Protein AF-Q5FWF6-3-F1 (afdb_monomer_lite)

Foldseek 3Di:
DDPPDDPDDDDDVVNVDDDDDPVRVVPDDPVRVVVNVVVVVVVVVVVVVVVVVVVVVVDPPD

pLDDT: mean 82.81, std 14.58, range [53.28, 98.0]

Sequence (62 aa):
MFPPARGKELLSFEDVAMYFTREEWGHLNWGQKDLYRDVMLENYRNMVLLVYFQFDAAIPLC

Structure (mmCIF, N/CA/C/O backbone):
data_AF-Q5FWF6-3-F1
#
_entry.id   AF-Q5FWF6-3-F1
#
loop_
_atom_site.group_PDB
_atom_site.id
_atom_site.type_symbol
_atom_site.label_atom_id
_atom_site.label_alt_id
_atom_site.label_comp_id
_atom_site.label_asym_id
_atom_site.label_entity_id
_atom_site.label_seq_id
_atom_site.pdbx_PDB_ins_code
_atom_site.Cartn_x
_atom_site.Cartn_y
_atom_site.Cartn_z
_atom_site.occupancy
_atom_site.B_iso_or_equiv
_atom_site.auth_seq_id
_atom_site.auth_comp_id
_atom_site.auth_asym_id
_atom_site.auth_atom_id
_atom_site.pdbx_PDB_model_num
ATOM 1 N N . MET A 1 1 ? 2.861 -23.407 -35.308 1.00 56.66 1 MET A N 1
ATOM 2 C CA . MET A 1 1 ? 3.228 -21.978 -35.378 1.00 56.66 1 MET A CA 1
ATOM 3 C C . MET A 1 1 ? 3.212 -21.457 -33.951 1.00 56.66 1 MET A C 1
ATOM 5 O O . MET A 1 1 ? 2.144 -21.437 -33.357 1.00 56.66 1 MET A O 1
ATOM 9 N N . PHE A 1 2 ? 4.373 -21.185 -33.353 1.00 56.56 2 PHE A N 1
ATOM 10 C CA . PHE A 1 2 ? 4.417 -20.568 -32.023 1.00 56.56 2 PHE A CA 1
ATOM 11 C C . PHE A 1 2 ? 3.989 -19.102 -32.156 1.00 56.56 2 PHE A C 1
ATOM 13 O O . PHE A 1 2 ? 4.395 -18.464 -33.133 1.00 56.56 2 PHE A O 1
ATOM 20 N N . PRO A 1 3 ? 3.148 -18.570 -31.253 1.00 62.78 3 PRO A N 1
ATOM 21 C CA . PRO A 1 3 ? 2.768 -17.168 -31.320 1.00 62.78 3 PRO A CA 1
ATOM 22 C C . PRO A 1 3 ? 4.024 -16.294 -31.169 1.00 62.78 3 PRO A C 1
ATOM 24 O O . PRO A 1 3 ? 4.933 -16.668 -30.421 1.00 62.78 3 PRO A O 1
ATOM 27 N N . PRO A 1 4 ? 4.112 -15.162 -31.891 1.00 64.19 4 PRO A N 1
ATOM 28 C CA . PRO A 1 4 ? 5.260 -14.273 -31.792 1.00 6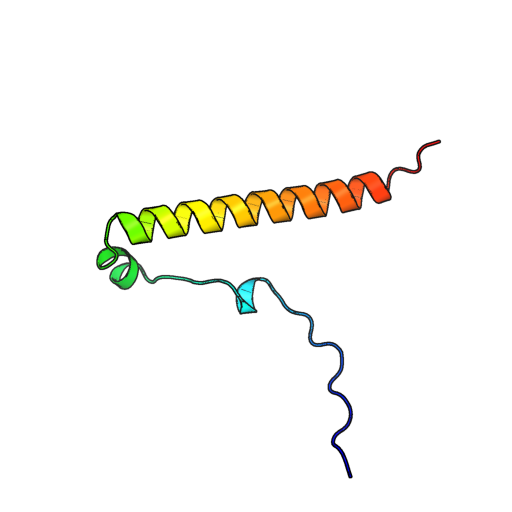4.19 4 PRO A CA 1
ATOM 29 C C . PRO A 1 4 ? 5.433 -13.834 -30.339 1.00 64.19 4 PRO A C 1
ATOM 31 O O . PRO A 1 4 ? 4.444 -13.547 -29.661 1.00 64.19 4 PRO A O 1
ATOM 34 N N . ALA A 1 5 ? 6.685 -13.818 -29.872 1.00 69.12 5 ALA A N 1
ATOM 35 C CA . ALA A 1 5 ? 7.042 -13.340 -28.544 1.00 69.12 5 ALA A CA 1
ATOM 36 C C . ALA A 1 5 ? 6.433 -11.947 -28.372 1.00 69.12 5 ALA A C 1
ATOM 38 O O . ALA A 1 5 ? 6.854 -11.003 -29.045 1.00 69.12 5 ALA A O 1
ATOM 39 N N . ARG A 1 6 ? 5.381 -11.845 -27.548 1.00 67.94 6 ARG A N 1
ATOM 40 C CA . ARG A 1 6 ? 4.769 -10.558 -27.225 1.00 67.94 6 ARG A CA 1
ATOM 41 C C . ARG A 1 6 ? 5.902 -9.661 -26.745 1.00 67.94 6 ARG A C 1
ATOM 43 O O . ARG A 1 6 ? 6.751 -10.107 -25.971 1.00 67.94 6 ARG A O 1
ATOM 50 N N . GLY A 1 7 ? 5.985 -8.465 -27.333 1.00 71.00 7 GLY A N 1
ATOM 51 C CA . GLY A 1 7 ? 7.040 -7.501 -27.036 1.00 71.00 7 GLY A CA 1
ATOM 52 C C . GLY A 1 7 ? 7.176 -7.327 -25.529 1.00 71.00 7 GLY A C 1
ATOM 53 O O . GLY A 1 7 ? 6.225 -7.600 -24.809 1.00 71.00 7 GLY A O 1
ATOM 54 N N . LYS A 1 8 ? 8.363 -6.925 -25.060 1.00 74.56 8 LYS A N 1
ATOM 55 C CA . LYS A 1 8 ? 8.622 -6.685 -23.635 1.00 74.56 8 LYS A CA 1
ATOM 56 C C . LYS A 1 8 ? 7.495 -5.809 -23.073 1.00 74.56 8 LYS A C 1
ATOM 58 O O . LYS A 1 8 ? 7.481 -4.610 -23.338 1.00 74.56 8 LYS A O 1
ATOM 63 N N . GLU A 1 9 ? 6.529 -6.419 -22.391 1.00 80.81 9 GLU A N 1
ATOM 64 C CA . GLU A 1 9 ? 5.440 -5.694 -21.751 1.00 80.81 9 GLU A CA 1
ATOM 65 C C . GLU A 1 9 ? 6.097 -4.900 -20.626 1.00 80.81 9 GLU A C 1
ATOM 67 O O . GLU A 1 9 ? 6.797 -5.460 -19.778 1.00 80.81 9 GLU A O 1
ATOM 72 N N . LEU A 1 10 ? 6.000 -3.574 -20.709 1.00 83.75 10 LEU A N 1
ATOM 73 C CA . LEU A 1 10 ? 6.533 -2.707 -19.672 1.00 83.75 10 LEU A CA 1
ATOM 74 C C . LEU A 1 10 ? 5.675 -2.915 -18.434 1.00 83.75 10 LEU A C 1
ATOM 76 O O . LEU A 1 10 ? 4.480 -2.641 -18.465 1.00 83.75 10 LEU A O 1
ATOM 80 N N . LEU A 1 11 ? 6.302 -3.405 -17.370 1.00 83.81 11 LEU A N 1
ATOM 81 C CA . LEU A 1 11 ? 5.667 -3.513 -16.071 1.00 83.81 11 LEU A CA 1
ATOM 82 C C . LEU A 1 11 ? 5.648 -2.125 -15.429 1.00 83.81 11 LEU A C 1
ATOM 84 O O . LEU A 1 11 ? 6.688 -1.476 -15.285 1.00 83.81 11 LEU A O 1
ATOM 88 N N . SER A 1 12 ? 4.461 -1.677 -15.061 1.00 84.69 12 SER A N 1
ATOM 89 C CA . SER A 1 12 ? 4.220 -0.456 -14.309 1.00 84.69 12 SER A CA 1
ATOM 90 C C . SER A 1 12 ? 4.063 -0.764 -12.819 1.00 84.69 12 SER A C 1
ATOM 92 O O . SER A 1 12 ? 3.881 -1.910 -12.409 1.00 84.69 12 SER A O 1
ATOM 94 N N . PHE A 1 13 ? 4.113 0.272 -11.981 1.00 82.62 13 PHE A N 1
ATOM 95 C CA . PHE A 1 13 ? 3.828 0.100 -10.556 1.00 82.62 13 PHE A CA 1
ATOM 96 C C . PHE A 1 13 ? 2.372 -0.320 -10.315 1.00 82.62 13 PHE A C 1
ATOM 98 O O . PHE A 1 13 ? 2.107 -1.067 -9.381 1.00 82.62 13 PHE A O 1
ATOM 105 N N . GLU A 1 14 ? 1.441 0.105 -11.175 1.00 86.94 14 GLU A N 1
ATOM 106 C CA . GLU A 1 14 ? 0.021 -0.257 -11.079 1.00 86.94 14 GLU A CA 1
ATOM 107 C C . GLU A 1 14 ? -0.200 -1.768 -11.220 1.00 86.94 14 GLU A C 1
ATOM 109 O O . GLU A 1 14 ? -1.109 -2.307 -10.595 1.00 86.94 14 GLU A O 1
ATOM 114 N N . ASP A 1 15 ? 0.675 -2.467 -11.951 1.00 87.38 15 ASP A N 1
ATOM 115 C CA . ASP A 1 15 ? 0.591 -3.920 -12.137 1.00 87.38 15 ASP A CA 1
ATOM 116 C C . ASP A 1 15 ? 0.924 -4.714 -10.863 1.00 87.38 15 ASP A C 1
ATOM 118 O O . ASP A 1 15 ? 0.570 -5.888 -10.747 1.00 87.38 15 ASP A O 1
ATOM 122 N N . VAL A 1 16 ? 1.622 -4.094 -9.905 1.00 86.69 16 VAL A N 1
ATOM 123 C CA . VAL A 1 16 ? 2.073 -4.738 -8.657 1.00 86.69 16 VAL A CA 1
ATOM 124 C C . VAL A 1 16 ? 1.567 -4.040 -7.393 1.00 86.69 16 VAL A C 1
ATOM 126 O O . VAL A 1 16 ? 1.772 -4.541 -6.285 1.00 86.69 16 VAL A O 1
ATOM 129 N N . ALA A 1 17 ? 0.917 -2.887 -7.530 1.00 87.81 17 ALA A N 1
ATOM 130 C CA . ALA A 1 17 ? 0.415 -2.113 -6.410 1.00 87.81 17 ALA A CA 1
ATOM 131 C C . ALA A 1 17 ? -0.862 -2.729 -5.830 1.00 87.81 17 ALA A C 1
ATOM 133 O O . ALA A 1 17 ? -1.780 -3.131 -6.541 1.00 87.81 17 ALA A O 1
ATOM 134 N N . MET A 1 18 ? -0.935 -2.756 -4.501 1.00 89.38 18 MET A N 1
ATOM 135 C CA . MET A 1 18 ? -2.138 -3.145 -3.778 1.00 89.38 18 MET A CA 1
ATOM 136 C C . MET A 1 18 ? -2.853 -1.892 -3.288 1.00 89.38 18 MET A C 1
ATOM 138 O O . MET A 1 18 ? -2.265 -1.082 -2.573 1.00 89.38 18 MET A O 1
ATOM 142 N N . TYR A 1 19 ? -4.125 -1.755 -3.645 1.00 91.38 19 TYR A N 1
ATOM 143 C CA . TYR A 1 19 ? -4.977 -0.653 -3.216 1.00 91.38 19 TYR A CA 1
ATOM 144 C C . TYR A 1 19 ? -6.124 -1.189 -2.370 1.00 91.38 19 TYR A C 1
ATOM 146 O O . TYR A 1 19 ? -6.637 -2.273 -2.632 1.00 91.38 19 TYR A O 1
ATOM 154 N N . PHE A 1 20 ? -6.530 -0.404 -1.376 1.00 94.94 20 PHE A N 1
ATOM 155 C CA . PHE A 1 20 ? -7.684 -0.700 -0.538 1.00 94.94 20 PHE A CA 1
ATOM 156 C C . PHE A 1 20 ? -8.723 0.403 -0.694 1.00 94.94 20 PHE A C 1
ATOM 158 O O . PHE A 1 20 ? -8.383 1.592 -0.648 1.00 94.94 20 PHE A O 1
ATOM 165 N N . THR A 1 21 ? -9.994 0.028 -0.809 1.00 96.75 21 THR A N 1
ATOM 166 C CA . THR A 1 21 ? -11.092 0.976 -0.597 1.00 96.75 21 THR A CA 1
ATOM 167 C C . THR A 1 21 ? -11.141 1.416 0.868 1.00 96.75 21 THR A C 1
ATOM 169 O O . THR A 1 21 ? -10.507 0.829 1.753 1.00 96.75 21 THR A O 1
ATOM 172 N N . ARG A 1 22 ? -11.909 2.470 1.164 1.00 97.25 22 ARG A N 1
ATOM 173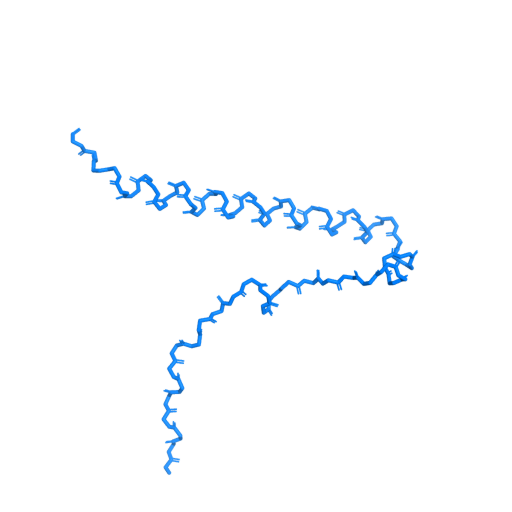 C CA . ARG A 1 22 ? -12.052 2.968 2.540 1.00 97.25 22 ARG A CA 1
ATOM 174 C C . ARG A 1 22 ? -12.685 1.916 3.450 1.00 97.25 22 ARG A C 1
ATOM 176 O O . ARG A 1 22 ? -12.312 1.802 4.619 1.00 97.25 22 ARG A O 1
ATOM 183 N N . GLU A 1 23 ? -13.623 1.156 2.901 1.00 98.00 23 GLU A N 1
ATOM 184 C CA . GLU A 1 23 ? -14.306 0.054 3.558 1.00 98.00 23 GLU A CA 1
ATOM 185 C C . GLU A 1 23 ? -13.329 -1.094 3.822 1.00 98.00 23 GLU A C 1
ATOM 187 O O . GLU A 1 23 ? -13.212 -1.532 4.965 1.00 98.00 23 GLU A O 1
ATOM 192 N N . GLU A 1 24 ? -12.572 -1.540 2.817 1.00 98.00 24 GLU A N 1
ATOM 193 C CA . GLU A 1 24 ? -11.571 -2.608 2.964 1.00 98.00 24 GLU A CA 1
ATOM 194 C C . GLU A 1 24 ? -10.501 -2.232 3.989 1.00 98.00 24 GLU A C 1
ATOM 196 O O . GLU A 1 24 ? -10.217 -3.003 4.907 1.00 98.00 24 GLU A O 1
ATOM 201 N N . TRP A 1 25 ? -9.988 -1.001 3.913 1.00 97.31 25 TRP A N 1
ATOM 202 C CA . TRP A 1 25 ? -9.043 -0.464 4.890 1.00 97.31 25 TRP A CA 1
ATOM 203 C C . TRP A 1 25 ? -9.610 -0.473 6.317 1.00 97.31 25 TRP A C 1
ATOM 205 O O . TRP A 1 25 ? -8.884 -0.700 7.289 1.00 97.31 25 TRP A O 1
ATOM 215 N N . GLY A 1 26 ? -10.917 -0.242 6.467 1.00 97.56 26 GLY A N 1
ATOM 216 C CA . GLY A 1 26 ? -11.624 -0.333 7.743 1.00 97.56 26 GLY A CA 1
ATOM 217 C C . GLY A 1 26 ? -11.565 -1.729 8.371 1.00 97.56 26 GLY A C 1
ATOM 218 O O . GLY A 1 26 ? -11.419 -1.827 9.588 1.00 97.56 26 GLY A O 1
ATOM 219 N N . HIS A 1 27 ? -11.602 -2.782 7.551 1.00 97.94 27 HIS A N 1
ATOM 220 C CA . HIS A 1 27 ? -11.580 -4.180 7.993 1.00 97.94 27 HIS A CA 1
ATOM 221 C C . HIS A 1 27 ? -10.173 -4.712 8.294 1.00 97.94 27 HIS A C 1
ATOM 223 O O . HIS A 1 27 ? -10.043 -5.755 8.937 1.00 97.94 27 HIS A O 1
ATOM 229 N N . LEU A 1 28 ? -9.118 -4.015 7.860 1.00 97.44 28 LEU A N 1
ATOM 230 C CA . LEU A 1 28 ? -7.748 -4.429 8.142 1.00 97.44 28 LEU A CA 1
ATOM 231 C C . LEU A 1 28 ? -7.437 -4.334 9.637 1.00 97.44 28 LEU A C 1
ATOM 233 O O . LEU A 1 28 ? -7.695 -3.314 10.294 1.00 97.44 28 LEU A O 1
ATOM 237 N N . ASN A 1 29 ? -6.797 -5.379 10.156 1.00 98.00 29 ASN A N 1
ATOM 238 C CA . ASN A 1 29 ? -6.247 -5.349 11.504 1.00 98.00 29 ASN A CA 1
ATOM 239 C C . ASN A 1 29 ? -5.002 -4.443 11.573 1.00 98.00 29 ASN A C 1
ATOM 241 O O . ASN A 1 29 ? -4.447 -4.020 10.556 1.00 98.00 29 ASN A O 1
ATOM 245 N N . TRP A 1 30 ? -4.556 -4.132 12.791 1.00 97.75 30 TRP A N 1
ATOM 246 C CA . TRP A 1 30 ? -3.407 -3.248 13.003 1.00 97.75 30 TRP A CA 1
ATOM 247 C C . TRP A 1 30 ? -2.130 -3.741 12.320 1.00 97.75 30 TRP A C 1
ATOM 249 O O . TRP A 1 30 ? -1.462 -2.936 11.681 1.00 97.75 30 TRP A O 1
ATOM 259 N N . GLY A 1 31 ? -1.837 -5.044 12.377 1.00 97.94 31 GLY A N 1
ATOM 260 C CA . GLY A 1 31 ? -0.653 -5.619 11.732 1.00 97.94 31 GLY A CA 1
ATOM 2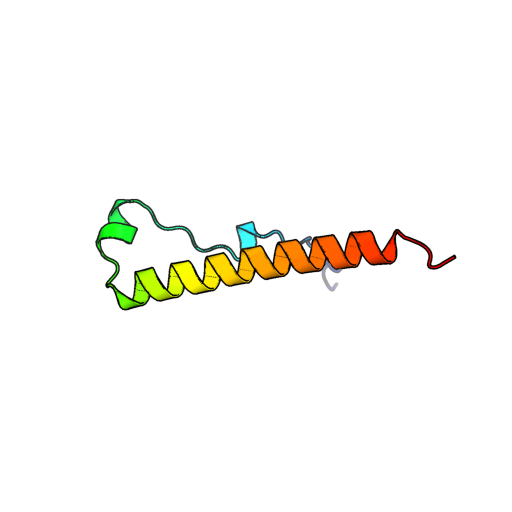61 C C . GLY A 1 31 ? -0.685 -5.503 10.207 1.00 97.94 31 GLY A C 1
ATOM 262 O O . GLY A 1 31 ? 0.336 -5.234 9.589 1.00 97.94 31 GLY A O 1
ATOM 263 N N . GLN A 1 32 ? -1.861 -5.623 9.586 1.00 97.56 32 GLN A N 1
ATOM 264 C CA . GLN A 1 32 ? -2.016 -5.427 8.141 1.00 97.56 32 GLN A CA 1
ATOM 265 C C . GLN A 1 32 ? -1.803 -3.966 7.726 1.00 97.56 32 GLN A C 1
ATOM 267 O O . GLN A 1 32 ? -1.162 -3.701 6.712 1.00 97.56 32 GLN A O 1
ATOM 272 N N . LYS A 1 33 ? -2.322 -3.012 8.510 1.00 97.62 33 LYS A N 1
ATOM 273 C CA . LYS A 1 33 ? -2.120 -1.575 8.253 1.00 97.62 33 LYS A CA 1
ATOM 274 C C . LYS A 1 33 ? -0.662 -1.167 8.423 1.00 97.62 33 LYS A C 1
ATOM 276 O O . LYS A 1 33 ? -0.189 -0.314 7.676 1.00 97.62 33 LYS A O 1
ATOM 281 N N . ASP A 1 34 ? 0.011 -1.752 9.407 1.00 98.00 34 ASP A N 1
ATOM 282 C CA . ASP A 1 34 ? 1.433 -1.543 9.666 1.00 98.00 34 ASP A CA 1
ATOM 283 C C . ASP A 1 34 ? 2.278 -2.080 8.507 1.00 98.00 34 ASP A C 1
ATOM 285 O O . ASP A 1 34 ? 2.988 -1.316 7.859 1.00 98.00 34 ASP A O 1
ATOM 289 N N . LEU A 1 35 ? 2.047 -3.337 8.115 1.00 96.69 35 LEU A N 1
ATOM 290 C CA . LEU A 1 35 ? 2.719 -3.953 6.972 1.00 96.69 35 LEU A CA 1
ATOM 291 C C . LEU A 1 35 ? 2.514 -3.162 5.672 1.00 96.69 35 LEU A C 1
ATOM 293 O O . LEU A 1 35 ? 3.460 -2.964 4.916 1.00 96.69 35 LEU A O 1
ATOM 297 N N . TYR A 1 36 ? 1.298 -2.675 5.406 1.00 95.31 36 TYR A N 1
ATOM 298 C CA . TYR A 1 36 ? 1.050 -1.832 4.234 1.00 95.31 36 TYR A CA 1
ATOM 299 C C . TYR A 1 36 ? 1.912 -0.562 4.246 1.00 95.31 36 TYR A C 1
ATOM 301 O O . TYR A 1 36 ? 2.471 -0.187 3.217 1.00 95.31 36 TYR A O 1
ATOM 309 N N . ARG A 1 37 ? 2.036 0.105 5.400 1.00 95.56 37 ARG A N 1
ATOM 310 C CA . ARG A 1 37 ? 2.864 1.314 5.532 1.00 95.56 37 ARG A CA 1
ATOM 311 C C . ARG A 1 37 ? 4.336 1.008 5.301 1.00 95.56 37 ARG A C 1
ATOM 313 O O . ARG A 1 37 ? 4.980 1.771 4.585 1.00 95.56 37 ARG A O 1
ATOM 320 N N . ASP A 1 38 ? 4.830 -0.096 5.849 1.00 96.31 38 ASP A N 1
ATOM 321 C CA . ASP A 1 38 ? 6.218 -0.525 5.674 1.00 96.31 38 ASP A CA 1
ATOM 322 C C . ASP A 1 38 ? 6.532 -0.801 4.203 1.00 96.31 38 ASP A C 1
ATOM 324 O O . ASP A 1 38 ? 7.485 -0.240 3.659 1.00 96.31 38 ASP A O 1
ATOM 328 N N . VAL A 1 39 ? 5.673 -1.569 3.526 1.00 94.00 39 VAL A N 1
ATOM 329 C CA . VAL A 1 39 ? 5.833 -1.882 2.098 1.00 94.00 39 VAL A CA 1
ATOM 330 C C . VAL A 1 39 ? 5.773 -0.612 1.245 1.00 94.00 39 VAL A C 1
ATOM 332 O O . VAL A 1 39 ? 6.599 -0.426 0.351 1.00 94.00 39 VAL A O 1
ATOM 335 N N . MET A 1 40 ? 4.836 0.304 1.516 1.00 92.38 40 MET A N 1
ATOM 336 C CA . MET A 1 40 ? 4.749 1.568 0.772 1.00 92.38 40 MET A CA 1
ATOM 337 C C . MET A 1 40 ? 5.964 2.475 1.009 1.00 92.38 40 MET A C 1
ATOM 339 O O . MET A 1 40 ? 6.440 3.123 0.074 1.00 92.38 40 MET A O 1
ATOM 343 N N . LEU A 1 41 ? 6.492 2.514 2.234 1.00 93.75 41 LEU A N 1
ATOM 344 C CA . LEU A 1 41 ? 7.686 3.290 2.568 1.00 93.75 41 LEU A CA 1
ATOM 345 C C . LEU A 1 41 ? 8.939 2.718 1.896 1.00 93.75 41 LEU A C 1
ATOM 347 O O . LEU A 1 41 ? 9.760 3.480 1.379 1.00 93.75 41 LEU A O 1
ATOM 351 N N . GLU A 1 42 ? 9.087 1.394 1.887 1.00 93.12 42 GLU A N 1
ATOM 352 C CA . GLU A 1 42 ? 10.184 0.718 1.197 1.00 93.12 42 GLU A CA 1
ATOM 353 C C . GLU A 1 42 ? 10.116 0.958 -0.313 1.00 93.12 42 GLU A C 1
ATOM 355 O O . GLU A 1 42 ? 11.113 1.356 -0.913 1.00 93.12 42 GLU A O 1
ATOM 360 N N . ASN A 1 43 ? 8.930 0.848 -0.915 1.00 89.38 43 ASN A N 1
ATOM 361 C CA . ASN A 1 43 ? 8.733 1.151 -2.332 1.00 89.38 43 ASN A CA 1
ATOM 362 C C . ASN A 1 43 ? 9.115 2.596 -2.675 1.00 89.38 43 ASN A C 1
ATOM 364 O O . ASN A 1 43 ? 9.801 2.831 -3.671 1.00 89.38 43 ASN A O 1
ATOM 368 N N . TYR A 1 44 ? 8.736 3.565 -1.838 1.00 87.06 44 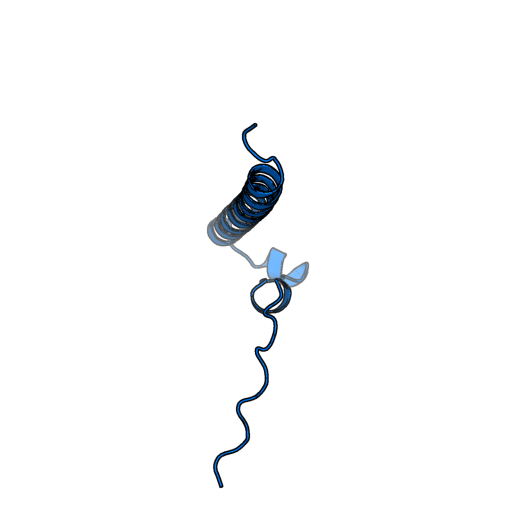TYR A N 1
ATOM 369 C CA . TYR A 1 44 ? 9.143 4.957 -2.030 1.00 87.06 44 TYR A CA 1
ATOM 370 C C . TYR A 1 44 ? 10.668 5.123 -1.956 1.00 87.06 44 TYR A C 1
ATOM 372 O O . TYR A 1 44 ? 11.260 5.783 -2.810 1.00 87.06 44 TYR A O 1
ATOM 380 N N . ARG A 1 45 ? 11.327 4.488 -0.978 1.00 90.94 45 ARG A N 1
ATOM 381 C CA . ARG A 1 45 ? 12.796 4.505 -0.862 1.00 90.94 45 ARG A CA 1
ATOM 382 C C . ARG A 1 45 ? 13.467 3.867 -2.076 1.00 90.94 45 ARG A C 1
ATOM 384 O O . ARG A 1 45 ? 14.421 4.438 -2.591 1.00 90.94 45 ARG A O 1
ATOM 391 N N . ASN A 1 46 ? 12.951 2.741 -2.558 1.00 87.88 46 ASN A N 1
ATOM 392 C CA . ASN A 1 46 ? 13.466 2.050 -3.739 1.00 87.88 46 ASN A CA 1
ATOM 393 C C . ASN A 1 46 ? 13.334 2.915 -4.998 1.00 87.88 46 ASN A C 1
ATOM 395 O O . ASN A 1 46 ? 14.281 3.004 -5.775 1.00 87.88 46 ASN A O 1
ATOM 399 N N . MET A 1 47 ? 12.204 3.607 -5.166 1.00 86.06 47 MET A N 1
ATOM 400 C CA . MET A 1 47 ? 12.012 4.574 -6.252 1.00 86.06 47 MET A CA 1
ATOM 401 C C . MET A 1 47 ? 13.015 5.722 -6.167 1.00 86.06 47 MET A C 1
ATOM 403 O O . MET A 1 47 ? 13.667 6.049 -7.154 1.00 86.06 47 MET A O 1
ATOM 407 N N . VAL A 1 48 ? 13.176 6.306 -4.980 1.00 86.31 48 VAL A N 1
ATOM 408 C CA . VAL A 1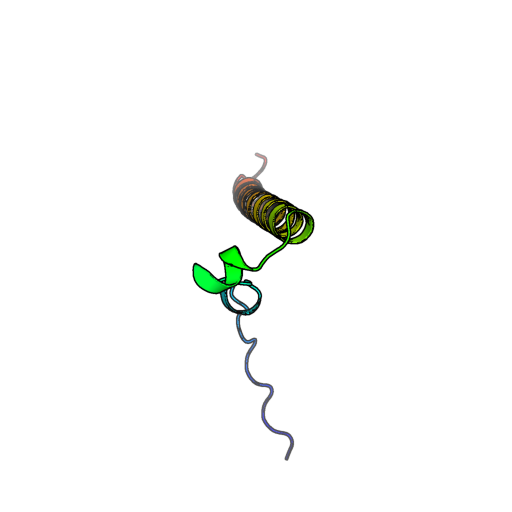 48 ? 14.143 7.379 -4.741 1.00 86.31 48 VAL A CA 1
ATOM 409 C C . VAL A 1 48 ? 15.570 6.910 -5.042 1.00 86.31 48 VAL A C 1
ATOM 411 O O . VAL A 1 48 ? 16.300 7.620 -5.725 1.00 86.31 48 VAL A O 1
ATOM 414 N N . LEU A 1 49 ? 15.956 5.705 -4.613 1.00 84.56 49 LEU A N 1
ATOM 415 C CA . LEU A 1 49 ? 17.260 5.116 -4.925 1.00 84.56 49 LEU A CA 1
ATOM 416 C C . LEU A 1 49 ? 17.441 4.876 -6.422 1.00 84.56 49 LEU A C 1
ATOM 418 O O . LEU A 1 49 ? 18.477 5.252 -6.955 1.00 84.56 49 LEU A O 1
ATOM 422 N N . LEU A 1 50 ? 16.458 4.295 -7.114 1.00 82.69 50 LEU A N 1
ATOM 423 C CA . LEU A 1 50 ? 16.529 4.089 -8.562 1.00 82.69 50 LEU A CA 1
ATOM 424 C C . LEU A 1 50 ? 16.756 5.417 -9.291 1.00 82.69 50 LEU A C 1
ATOM 426 O O . LEU A 1 50 ? 17.604 5.496 -10.175 1.00 82.69 50 LEU A O 1
ATOM 430 N N . VAL A 1 51 ? 16.043 6.461 -8.873 1.00 77.50 51 VAL A N 1
ATOM 431 C CA . VAL A 1 51 ? 16.175 7.810 -9.419 1.00 77.50 51 VAL A CA 1
ATOM 432 C C . VAL A 1 51 ? 17.550 8.405 -9.102 1.00 77.50 51 VAL A C 1
ATOM 434 O O . VAL A 1 51 ? 18.1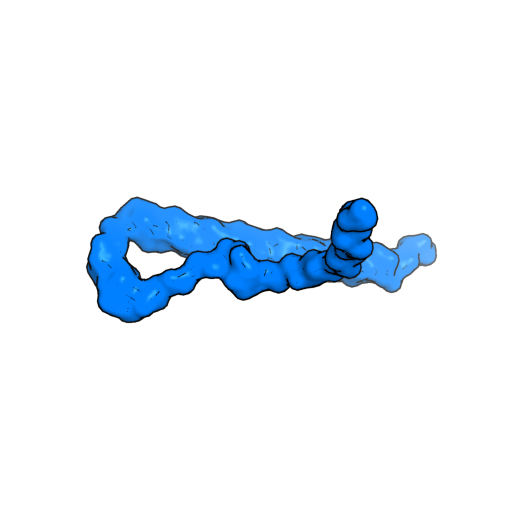98 8.925 -10.005 1.00 77.50 51 VAL A O 1
ATOM 437 N N . TYR A 1 52 ? 18.048 8.283 -7.867 1.00 77.88 52 TYR A N 1
ATOM 438 C CA . TYR A 1 52 ? 19.408 8.714 -7.522 1.00 77.88 52 TYR A CA 1
ATOM 439 C C . TYR A 1 52 ? 20.468 7.969 -8.336 1.00 77.88 52 TYR A C 1
ATOM 441 O O . TYR A 1 52 ? 21.326 8.617 -8.917 1.00 77.88 52 TYR A O 1
ATOM 449 N N . PHE A 1 53 ? 20.382 6.643 -8.467 1.00 71.50 53 PHE A N 1
ATOM 450 C CA . PHE A 1 53 ? 21.314 5.867 -9.291 1.00 71.50 53 PHE A CA 1
ATOM 451 C C . PHE A 1 53 ? 21.226 6.238 -10.777 1.00 71.50 53 PHE A C 1
ATOM 453 O O . PHE A 1 53 ? 22.243 6.237 -11.467 1.00 71.50 53 PHE A O 1
ATOM 460 N N . GLN A 1 54 ? 20.037 6.583 -11.278 1.00 66.31 54 GLN A N 1
ATOM 461 C CA . GLN A 1 54 ? 19.870 7.107 -12.635 1.00 66.31 54 GLN A CA 1
ATOM 462 C C . GLN A 1 54 ? 20.525 8.484 -12.806 1.00 66.31 54 GLN A C 1
ATOM 464 O O . GLN A 1 54 ? 21.126 8.734 -13.850 1.00 66.31 54 GLN A O 1
ATOM 469 N N . PHE A 1 55 ? 20.437 9.363 -11.803 1.00 58.56 55 PHE A N 1
ATOM 470 C CA . PHE A 1 55 ? 21.076 10.680 -11.837 1.00 58.56 55 PHE A CA 1
ATOM 471 C C . PHE A 1 55 ? 22.593 10.614 -11.617 1.00 58.56 55 PHE A C 1
ATOM 473 O O . PHE A 1 55 ? 23.319 11.305 -12.325 1.00 58.56 55 PHE A O 1
ATOM 480 N N . ASP A 1 56 ? 23.089 9.749 -10.731 1.00 59.03 56 ASP A N 1
ATOM 481 C CA . ASP A 1 56 ? 24.526 9.533 -10.525 1.00 59.03 56 ASP A CA 1
ATOM 482 C C . ASP A 1 56 ? 25.176 8.926 -11.773 1.00 59.03 56 ASP A C 1
ATOM 484 O O . ASP A 1 56 ? 26.254 9.355 -12.174 1.00 59.03 56 ASP A O 1
ATOM 488 N N . ALA A 1 57 ? 24.499 7.999 -12.465 1.00 56.84 57 ALA A N 1
ATOM 489 C CA . ALA A 1 57 ? 24.966 7.497 -13.759 1.00 56.84 57 ALA A CA 1
ATOM 490 C C . ALA A 1 57 ? 24.994 8.583 -14.856 1.00 56.84 57 ALA A C 1
ATOM 492 O O . ALA A 1 57 ? 25.711 8.434 -15.846 1.00 56.84 57 ALA A O 1
ATOM 493 N N . ALA A 1 58 ? 24.223 9.664 -14.697 1.00 58.50 58 ALA A N 1
ATOM 494 C CA . ALA A 1 58 ? 24.185 10.794 -15.622 1.00 58.50 58 ALA A CA 1
ATOM 495 C C . ALA A 1 58 ? 25.210 11.895 -15.296 1.00 58.50 58 ALA A C 1
ATOM 497 O O . ALA A 1 58 ? 25.423 12.779 -16.129 1.00 58.50 58 ALA A O 1
ATOM 498 N N . ILE A 1 59 ? 25.862 11.853 -14.130 1.00 56.16 59 ILE A N 1
ATOM 499 C CA . ILE A 1 59 ? 27.003 12.717 -13.822 1.00 56.16 59 ILE A CA 1
ATOM 500 C C . ILE A 1 59 ? 28.260 11.937 -14.222 1.00 56.16 59 ILE A C 1
ATOM 502 O O . ILE A 1 59 ? 28.661 11.023 -13.501 1.00 56.16 59 ILE A O 1
ATOM 506 N N . PRO A 1 60 ? 28.907 12.244 -15.365 1.00 53.28 60 PRO A N 1
ATOM 507 C CA . PRO A 1 60 ? 30.200 11.651 -15.639 1.00 53.28 60 PRO A CA 1
ATOM 508 C C . PRO A 1 60 ? 31.134 12.127 -14.530 1.00 53.28 60 PRO A C 1
ATOM 510 O O . PRO A 1 60 ? 31.263 13.330 -14.295 1.00 53.28 60 PRO A O 1
ATOM 513 N N . LEU A 1 61 ? 31.746 11.179 -13.820 1.00 63.12 61 LEU A N 1
ATOM 514 C CA . LEU A 1 61 ? 32.904 11.462 -12.984 1.00 63.12 61 LEU A CA 1
ATOM 515 C C . LEU A 1 61 ? 34.000 11.989 -13.923 1.00 63.12 61 LEU A C 1
ATOM 517 O O . LEU A 1 61 ? 34.722 11.205 -14.538 1.00 63.12 61 LEU A O 1
ATOM 521 N N . CYS A 1 62 ? 34.028 13.306 -14.115 1.00 53.59 62 CYS A N 1
ATOM 522 C CA . CYS A 1 62 ? 35.165 14.033 -14.663 1.00 53.59 62 CYS A CA 1
ATOM 523 C C . CYS A 1 62 ? 36.288 14.066 -13.626 1.00 53.59 62 CYS A C 1
ATOM 525 O O . CYS A 1 62 ? 35.977 14.305 -12.435 1.00 53.59 62 CYS A O 1
#

Radius of gyration: 18.48 Å; chains: 1; bounding box: 50×36×48 Å

Secondary structure (DSSP, 8-state):
-PPP----PPPPGGGT-----HHHHHH--HHHHHHHHHHHHHHHHHHHHHHHHHHHTTS---